Protein AF-A0A512E1J8-F1 (afdb_monomer)

Structure (mmCIF, N/CA/C/O backbone):
data_AF-A0A512E1J8-F1
#
_entry.id   AF-A0A512E1J8-F1
#
loop_
_atom_site.group_PDB
_atom_site.id
_atom_site.type_symbol
_atom_site.label_atom_id
_atom_site.label_alt_id
_atom_site.label_comp_id
_atom_site.label_asym_id
_atom_site.label_entity_id
_atom_site.label_seq_id
_atom_site.pdbx_PDB_ins_code
_atom_site.Cartn_x
_atom_site.Cartn_y
_atom_site.Cartn_z
_atom_site.occupancy
_atom_site.B_iso_or_equiv
_atom_site.auth_seq_id
_atom_site.auth_comp_id
_atom_site.auth_asym_id
_atom_site.auth_atom_id
_atom_site.pdbx_PDB_model_num
ATOM 1 N N . MET A 1 1 ? -4.805 -17.426 -26.428 1.00 60.03 1 MET A N 1
ATOM 2 C CA . MET A 1 1 ? -5.568 -16.823 -25.310 1.00 60.03 1 MET A CA 1
ATOM 3 C C . MET A 1 1 ? -4.693 -15.749 -24.678 1.00 60.03 1 MET A C 1
ATOM 5 O O . MET A 1 1 ? -3.500 -16.007 -24.554 1.00 60.03 1 MET A O 1
ATOM 9 N N . PRO A 1 2 ? -5.210 -14.554 -24.347 1.00 73.56 2 PRO A N 1
ATOM 10 C CA . PRO A 1 2 ? -4.408 -13.542 -23.662 1.00 73.56 2 PRO A CA 1
ATOM 11 C C . PRO A 1 2 ? -3.915 -14.089 -22.307 1.00 73.56 2 PRO A C 1
ATOM 13 O O . PRO A 1 2 ? -4.641 -14.869 -21.685 1.00 73.56 2 PRO A O 1
ATOM 16 N N . PRO A 1 3 ? -2.711 -13.722 -21.829 1.00 72.38 3 PRO A N 1
ATOM 17 C CA . PRO A 1 3 ? -2.226 -14.218 -20.546 1.00 72.38 3 PRO A CA 1
ATOM 18 C C . PRO A 1 3 ? -3.117 -13.704 -19.408 1.00 72.38 3 PRO A C 1
ATOM 20 O O . PRO A 1 3 ? -3.255 -12.494 -19.209 1.00 72.38 3 PRO A O 1
ATOM 23 N N . ILE A 1 4 ? -3.720 -14.630 -18.661 1.00 84.19 4 ILE A N 1
ATOM 24 C CA . ILE A 1 4 ? -4.662 -14.345 -17.564 1.00 84.19 4 ILE A CA 1
ATOM 25 C C . ILE A 1 4 ? -3.977 -13.783 -16.307 1.00 84.19 4 ILE A C 1
ATOM 27 O O . ILE A 1 4 ? -4.622 -13.160 -15.469 1.00 84.19 4 ILE A O 1
ATOM 31 N N . ASN A 1 5 ? -2.660 -13.959 -16.175 1.00 87.56 5 ASN A N 1
ATOM 32 C CA . ASN A 1 5 ? -1.882 -13.564 -14.999 1.00 87.56 5 ASN A CA 1
ATOM 33 C C . ASN A 1 5 ? -1.295 -12.138 -15.089 1.00 87.56 5 ASN A C 1
ATOM 35 O O . ASN A 1 5 ? -0.825 -11.605 -14.085 1.00 87.56 5 ASN A O 1
ATOM 39 N N . ASN A 1 6 ? -1.372 -11.483 -16.253 1.00 88.06 6 ASN A N 1
ATOM 40 C CA . ASN A 1 6 ? -0.770 -10.167 -16.513 1.00 88.06 6 ASN A CA 1
ATOM 41 C C . ASN A 1 6 ? -1.194 -9.066 -15.525 1.00 88.06 6 ASN A C 1
ATOM 43 O O . ASN A 1 6 ? -0.459 -8.097 -15.310 1.00 88.06 6 ASN A O 1
ATOM 47 N N . ALA A 1 7 ? -2.413 -9.154 -14.986 1.00 86.19 7 ALA A N 1
ATOM 48 C CA . ALA A 1 7 ? -2.913 -8.216 -13.985 1.00 86.19 7 ALA A CA 1
ATOM 49 C C . ALA A 1 7 ? -2.247 -8.453 -12.619 1.00 86.19 7 ALA A C 1
ATOM 51 O O . ALA A 1 7 ? -1.741 -7.508 -12.012 1.00 86.19 7 ALA A O 1
ATOM 52 N N . ALA A 1 8 ? -2.174 -9.715 -12.184 1.00 85.31 8 ALA A N 1
ATOM 53 C CA . ALA A 1 8 ? -1.518 -10.109 -10.941 1.00 85.31 8 ALA A CA 1
ATOM 54 C C . ALA A 1 8 ? -0.013 -9.794 -10.974 1.00 85.31 8 ALA A C 1
ATOM 56 O O . ALA A 1 8 ? 0.518 -9.180 -10.048 1.00 85.31 8 ALA A O 1
ATOM 57 N N . GLU A 1 9 ? 0.664 -10.104 -12.082 1.00 90.69 9 GLU A N 1
ATOM 58 C CA . GLU A 1 9 ? 2.077 -9.759 -12.267 1.00 90.69 9 GLU A CA 1
ATOM 59 C C . GLU A 1 9 ? 2.311 -8.246 -12.183 1.00 90.69 9 GLU A C 1
ATOM 61 O O . GLU A 1 9 ? 3.239 -7.794 -11.510 1.00 90.69 9 GLU A O 1
ATOM 66 N N . ARG A 1 10 ? 1.449 -7.436 -12.819 1.00 90.81 10 ARG A N 1
ATOM 67 C CA . ARG A 1 10 ? 1.522 -5.968 -12.729 1.00 90.81 10 ARG A CA 1
ATOM 68 C C . ARG A 1 10 ? 1.327 -5.458 -11.306 1.00 90.81 10 ARG A C 1
ATOM 70 O O . ARG A 1 10 ? 2.042 -4.535 -10.915 1.00 90.81 10 ARG A O 1
ATOM 77 N N . ALA A 1 11 ? 0.414 -6.049 -1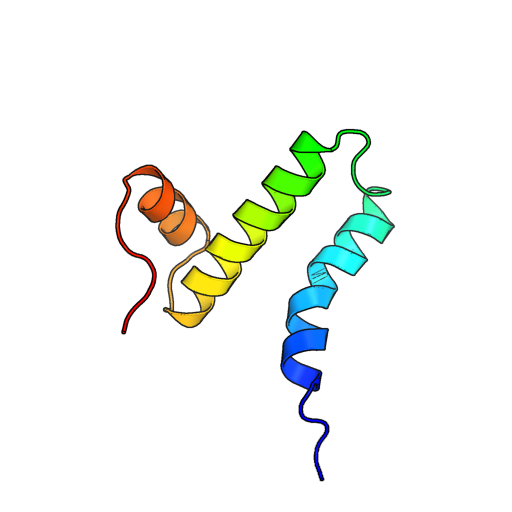0.540 1.00 89.62 11 ALA A N 1
ATOM 78 C CA . ALA A 1 11 ? 0.160 -5.655 -9.156 1.00 89.62 11 ALA A CA 1
ATOM 79 C C . ALA A 1 11 ? 1.387 -5.868 -8.245 1.00 89.62 11 ALA A C 1
ATOM 81 O O . ALA A 1 11 ? 1.619 -5.067 -7.334 1.00 89.62 11 ALA A O 1
ATOM 82 N N . LEU A 1 12 ? 2.209 -6.887 -8.529 1.00 90.75 12 LEU A N 1
ATOM 83 C CA . LEU A 1 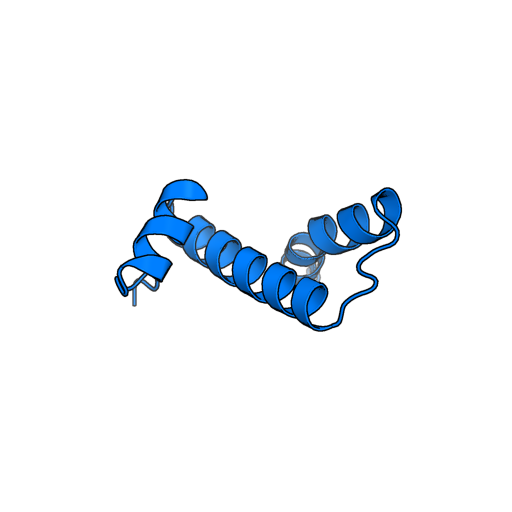12 ? 3.426 -7.211 -7.771 1.00 90.75 12 LEU A CA 1
ATOM 84 C C . LEU A 1 12 ? 4.647 -6.349 -8.137 1.00 90.75 12 LEU A C 1
ATOM 86 O O . LEU A 1 12 ? 5.550 -6.192 -7.310 1.00 90.75 12 LEU A O 1
ATOM 90 N N . ARG A 1 13 ? 4.695 -5.7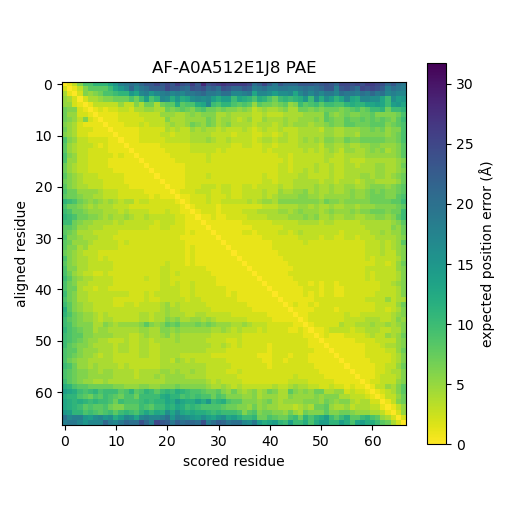56 -9.343 1.00 93.44 13 ARG A N 1
ATOM 91 C CA . ARG A 1 13 ? 5.859 -4.978 -9.830 1.00 93.44 13 ARG A CA 1
ATOM 92 C C . ARG A 1 13 ? 6.384 -3.940 -8.835 1.00 93.44 13 ARG A C 1
ATOM 94 O O . ARG A 1 13 ? 7.601 -3.885 -8.656 1.00 93.44 13 ARG A O 1
ATOM 101 N N . PRO A 1 14 ? 5.546 -3.140 -8.152 1.00 93.81 14 PRO A N 1
ATOM 102 C CA . PRO A 1 14 ? 6.067 -2.133 -7.236 1.00 93.81 14 PRO A CA 1
ATOM 103 C C . PRO A 1 14 ? 6.814 -2.737 -6.041 1.00 93.81 14 PRO A C 1
ATOM 105 O O . PRO A 1 14 ? 7.780 -2.139 -5.583 1.00 93.81 14 PRO A O 1
ATOM 108 N N . SER A 1 15 ? 6.430 -3.927 -5.568 1.00 94.25 15 SER A N 1
ATOM 109 C CA . SER A 1 15 ? 7.145 -4.627 -4.490 1.00 94.25 15 SER A CA 1
ATOM 110 C C . SER A 1 15 ? 8.492 -5.184 -4.962 1.00 94.25 15 SER A C 1
ATOM 112 O O . SER A 1 15 ? 9.466 -5.168 -4.209 1.00 94.25 15 SER A O 1
ATOM 114 N N . VAL A 1 16 ? 8.588 -5.617 -6.225 1.00 95.31 16 VAL A N 1
ATOM 115 C CA . VAL A 1 16 ? 9.862 -6.038 -6.837 1.00 95.31 16 VAL A CA 1
ATOM 116 C C . VAL A 1 16 ? 10.808 -4.847 -7.001 1.00 95.31 16 VAL A C 1
ATOM 118 O O . VAL A 1 16 ? 11.978 -4.941 -6.629 1.00 95.31 16 VAL A O 1
ATOM 121 N N . ILE A 1 17 ? 10.300 -3.715 -7.504 1.00 96.12 17 ILE A N 1
ATOM 122 C CA . ILE A 1 17 ? 11.071 -2.469 -7.638 1.00 96.12 17 ILE A CA 1
ATOM 123 C C . ILE A 1 17 ? 11.532 -1.984 -6.263 1.00 96.12 17 ILE A C 1
ATOM 125 O O . ILE A 1 17 ? 12.710 -1.681 -6.097 1.00 96.12 17 ILE A O 1
ATOM 129 N N . PHE A 1 18 ? 10.635 -1.975 -5.271 1.00 95.44 18 PHE A N 1
ATOM 130 C CA . PHE A 1 18 ? 10.968 -1.621 -3.894 1.00 95.44 18 PHE A CA 1
ATOM 131 C C . PHE A 1 18 ? 12.146 -2.455 -3.389 1.00 95.44 18 PHE A C 1
ATOM 133 O O . PHE A 1 18 ? 13.174 -1.888 -3.041 1.00 95.44 18 PHE A O 1
ATOM 140 N N . ARG A 1 19 ? 12.053 -3.791 -3.450 1.00 95.94 19 ARG A N 1
ATOM 141 C CA . ARG A 1 19 ? 13.126 -4.678 -2.978 1.00 95.94 19 ARG A CA 1
ATOM 142 C C . ARG A 1 19 ? 14.441 -4.462 -3.728 1.00 95.94 19 ARG A C 1
ATOM 144 O O . ARG A 1 19 ? 15.498 -4.570 -3.119 1.00 95.94 19 ARG A O 1
ATOM 151 N N . LYS A 1 20 ? 14.386 -4.145 -5.025 1.00 96.62 20 LYS A N 1
ATOM 152 C CA . LYS A 1 20 ? 15.580 -3.844 -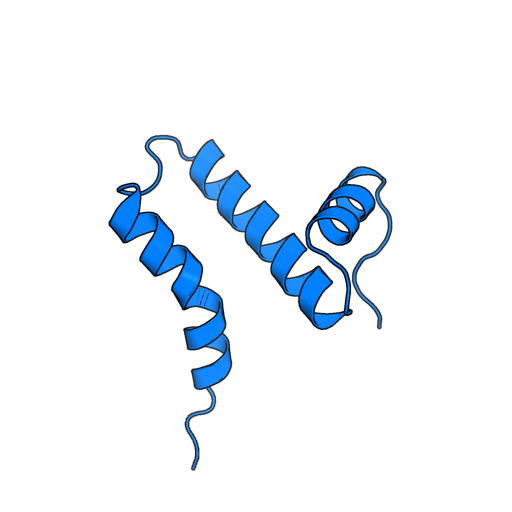5.826 1.00 96.62 20 LYS A CA 1
ATOM 153 C C . LYS A 1 20 ? 16.283 -2.567 -5.357 1.00 96.62 20 LYS A C 1
ATOM 155 O O . LYS A 1 20 ? 17.504 -2.547 -5.303 1.00 96.62 20 LYS A O 1
ATOM 160 N N . VAL A 1 21 ? 15.524 -1.519 -5.041 1.00 97.69 21 VAL A N 1
ATOM 161 C CA . VAL A 1 21 ? 16.076 -0.210 -4.651 1.00 97.69 21 VAL A CA 1
ATOM 162 C C . VAL A 1 21 ? 16.489 -0.182 -3.180 1.00 97.69 21 VAL A C 1
ATOM 164 O O . VAL A 1 21 ? 17.514 0.398 -2.844 1.00 97.69 21 VAL A O 1
ATOM 167 N N . THR A 1 22 ? 15.715 -0.813 -2.297 1.00 95.12 22 THR A N 1
ATOM 168 C CA . THR A 1 22 ? 15.930 -0.749 -0.842 1.00 95.12 22 THR A CA 1
ATOM 169 C C . THR A 1 22 ? 16.704 -1.937 -0.281 1.00 95.12 22 THR A C 1
ATOM 171 O O . THR A 1 22 ? 17.010 -1.957 0.906 1.00 95.12 22 THR A O 1
ATOM 174 N N . ASN A 1 23 ? 17.001 -2.943 -1.112 1.00 95.50 23 ASN A N 1
ATOM 175 C CA . ASN A 1 23 ? 17.485 -4.260 -0.692 1.00 95.50 23 ASN A CA 1
ATOM 176 C C . ASN A 1 23 ? 16.510 -5.013 0.245 1.00 95.50 23 ASN A C 1
ATOM 178 O O . ASN A 1 23 ? 16.893 -5.959 0.933 1.00 95.50 23 ASN A O 1
ATOM 182 N N . GLY A 1 24 ? 15.233 -4.610 0.260 1.00 93.69 24 GLY A N 1
ATOM 183 C CA . GLY A 1 24 ? 14.198 -5.213 1.096 1.00 93.69 24 GLY A CA 1
ATOM 184 C C . GLY A 1 24 ? 14.317 -4.851 2.579 1.00 93.69 24 GLY A C 1
ATOM 185 O O . GLY A 1 24 ? 14.887 -3.829 2.949 1.00 93.69 24 GLY A O 1
ATOM 186 N N . PHE A 1 25 ? 13.730 -5.688 3.436 1.00 95.12 25 PHE A N 1
ATOM 187 C CA . PHE A 1 25 ? 13.707 -5.478 4.884 1.00 95.12 25 PHE A CA 1
ATOM 188 C C . PHE A 1 25 ? 14.684 -6.413 5.595 1.00 95.12 25 PHE A C 1
ATOM 190 O O . PHE A 1 25 ? 14.852 -7.568 5.212 1.00 95.12 25 PHE A O 1
ATOM 197 N N . ARG A 1 26 ? 15.295 -5.918 6.677 1.00 95.38 26 ARG A N 1
ATOM 198 C CA . ARG A 1 26 ? 16.071 -6.736 7.628 1.00 95.38 26 ARG A CA 1
ATOM 199 C C . ARG A 1 26 ? 15.223 -7.287 8.778 1.00 95.38 26 ARG A C 1
ATOM 201 O O . ARG A 1 26 ? 15.680 -8.157 9.504 1.00 95.38 26 ARG A O 1
ATOM 208 N N . SER A 1 27 ? 14.002 -6.778 8.932 1.00 96.50 27 SER A N 1
ATOM 209 C CA . SER A 1 27 ? 13.039 -7.189 9.952 1.00 96.50 27 SER A CA 1
ATOM 210 C C . SER A 1 27 ? 11.856 -7.893 9.297 1.00 96.50 27 SER A C 1
ATOM 212 O O . SER A 1 27 ? 11.277 -7.362 8.347 1.00 96.50 27 SER A O 1
ATOM 214 N N . ILE A 1 28 ? 11.481 -9.054 9.839 1.00 96.88 28 ILE A N 1
ATOM 215 C CA . ILE A 1 28 ? 10.279 -9.801 9.436 1.00 96.88 28 ILE A CA 1
ATOM 216 C C . ILE A 1 28 ? 9.037 -8.935 9.638 1.00 96.88 28 ILE A C 1
ATOM 218 O O . ILE A 1 28 ? 8.262 -8.746 8.709 1.00 96.88 28 ILE A O 1
ATOM 222 N N . TRP A 1 29 ? 8.936 -8.279 10.796 1.00 97.44 29 TRP A N 1
ATOM 223 C CA . TRP A 1 29 ? 7.831 -7.371 11.093 1.00 97.44 29 TRP A CA 1
ATOM 224 C C . TRP A 1 29 ? 7.707 -6.239 10.061 1.00 97.44 29 TRP A C 1
ATOM 226 O O . TRP A 1 29 ? 6.607 -5.893 9.639 1.00 97.44 29 TRP A O 1
ATOM 236 N N . GLY A 1 30 ? 8.835 -5.686 9.598 1.00 95.69 30 GLY A N 1
ATOM 237 C CA . GLY A 1 30 ? 8.832 -4.658 8.552 1.00 95.69 30 GLY A CA 1
ATOM 238 C C . GLY A 1 30 ? 8.353 -5.184 7.194 1.00 95.69 30 GLY A C 1
ATOM 239 O O . GLY A 1 30 ? 7.643 -4.478 6.474 1.00 95.69 30 GLY A O 1
ATOM 240 N N . ALA A 1 31 ? 8.701 -6.429 6.857 1.00 95.38 31 ALA A N 1
ATOM 241 C CA . ALA A 1 31 ? 8.220 -7.092 5.649 1.00 95.38 31 ALA A CA 1
ATOM 242 C C . ALA A 1 31 ? 6.706 -7.348 5.705 1.00 95.38 31 ALA A C 1
ATOM 244 O O . ALA A 1 31 ? 6.002 -7.040 4.738 1.00 95.38 31 ALA A O 1
ATOM 245 N N . ASP A 1 32 ? 6.208 -7.822 6.846 1.00 96.81 32 ASP A N 1
ATOM 246 C CA . ASP A 1 32 ? 4.784 -8.087 7.059 1.00 96.81 32 ASP A CA 1
ATOM 247 C C . ASP A 1 32 ? 3.967 -6.794 7.018 1.00 96.81 32 ASP A C 1
ATOM 249 O O . ASP A 1 32 ? 2.964 -6.706 6.304 1.00 96.81 32 ASP A O 1
ATOM 253 N N . LEU A 1 33 ? 4.437 -5.744 7.696 1.00 95.50 33 LEU A N 1
ATOM 254 C CA . LEU A 1 33 ? 3.795 -4.433 7.660 1.00 95.50 33 LEU A CA 1
ATOM 255 C C . LEU A 1 33 ? 3.719 -3.885 6.229 1.00 95.50 33 LEU A C 1
ATOM 257 O O . LEU A 1 33 ? 2.681 -3.363 5.815 1.00 95.50 33 LEU A O 1
ATOM 261 N N . HIS A 1 34 ? 4.793 -4.020 5.449 1.00 94.75 34 HIS A N 1
ATOM 262 C CA . HIS A 1 34 ? 4.782 -3.601 4.051 1.00 94.75 34 HIS A CA 1
ATOM 263 C C . HIS A 1 34 ? 3.747 -4.375 3.234 1.00 94.75 34 HIS A C 1
ATOM 265 O O . HIS A 1 34 ? 3.001 -3.762 2.467 1.00 94.75 34 HIS A O 1
ATOM 271 N N . ALA A 1 35 ? 3.670 -5.698 3.400 1.00 94.69 35 ALA A N 1
ATOM 272 C CA . ALA A 1 35 ? 2.678 -6.523 2.719 1.00 94.69 35 ALA A CA 1
ATOM 273 C C . ALA A 1 35 ? 1.240 -6.109 3.085 1.00 94.69 35 ALA A C 1
ATOM 275 O O . ALA A 1 35 ? 0.409 -5.932 2.189 1.00 94.69 35 ALA A O 1
ATOM 276 N N . LEU A 1 36 ? 0.970 -5.860 4.371 1.00 94.56 36 LEU A N 1
ATOM 277 C CA . LEU A 1 36 ? -0.329 -5.389 4.863 1.00 94.56 36 LEU A CA 1
ATOM 278 C C . LEU A 1 36 ? -0.713 -4.032 4.262 1.00 94.56 36 LEU A C 1
ATOM 280 O O . LEU A 1 36 ? -1.783 -3.901 3.666 1.00 94.56 36 LEU A O 1
ATOM 284 N N . ILE A 1 37 ? 0.177 -3.037 4.338 1.00 94.25 37 ILE A N 1
ATOM 285 C CA . ILE A 1 37 ? -0.076 -1.698 3.782 1.00 94.25 37 ILE A CA 1
ATOM 286 C C . ILE A 1 37 ? -0.317 -1.779 2.269 1.00 94.25 37 ILE A C 1
ATOM 288 O O . ILE A 1 37 ? -1.244 -1.155 1.748 1.00 94.25 37 ILE A O 1
ATOM 292 N N . ARG A 1 38 ? 0.486 -2.568 1.543 1.00 94.06 38 ARG A N 1
ATOM 293 C CA . ARG A 1 38 ? 0.305 -2.777 0.098 1.00 94.06 38 ARG A 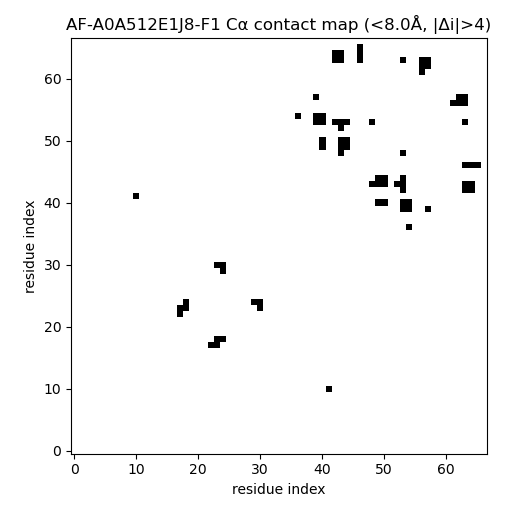CA 1
ATOM 294 C C . ARG A 1 38 ? -1.047 -3.408 -0.220 1.00 94.06 38 ARG A C 1
ATOM 296 O O . ARG A 1 38 ? -1.685 -2.966 -1.173 1.00 94.06 38 ARG A O 1
ATOM 303 N N . SER A 1 39 ? -1.488 -4.382 0.572 1.00 92.81 39 SER A N 1
ATOM 304 C CA . SER A 1 39 ? -2.800 -5.017 0.423 1.00 92.81 39 SER A CA 1
ATOM 305 C C . SER A 1 39 ? -3.945 -4.010 0.599 1.00 92.81 39 SER A C 1
ATOM 307 O O . SER A 1 39 ? -4.803 -3.887 -0.281 1.00 92.81 39 SER A O 1
ATOM 309 N N . VAL A 1 40 ? -3.903 -3.205 1.668 1.00 94.19 40 VAL A N 1
ATOM 310 C CA . VAL A 1 40 ? -4.907 -2.163 1.952 1.00 94.19 40 VAL A CA 1
ATOM 311 C C . VAL A 1 40 ? -4.964 -1.125 0.832 1.00 94.19 40 VAL A C 1
ATOM 313 O O . VAL A 1 40 ? -6.044 -0.799 0.342 1.00 94.19 40 VAL A O 1
ATOM 316 N N . ILE A 1 41 ? -3.811 -0.632 0.372 1.00 93.69 41 ILE A N 1
ATOM 317 C CA . ILE A 1 41 ? -3.754 0.376 -0.696 1.00 93.69 41 ILE A CA 1
ATOM 318 C C . ILE A 1 41 ? -4.244 -0.198 -2.030 1.00 93.69 41 ILE A C 1
ATOM 320 O O . ILE A 1 41 ? -4.967 0.488 -2.753 1.00 93.69 41 ILE A O 1
ATOM 324 N N . CYS A 1 42 ? -3.857 -1.428 -2.383 1.00 92.00 42 CYS A N 1
ATOM 325 C CA . CYS A 1 42 ? -4.328 -2.075 -3.610 1.00 92.00 42 CYS A CA 1
ATOM 326 C C . CYS A 1 42 ? -5.848 -2.264 -3.586 1.00 92.00 42 CYS A C 1
ATOM 328 O O . CYS A 1 42 ? -6.510 -1.942 -4.568 1.00 92.00 42 CYS A O 1
ATOM 330 N N . THR A 1 43 ? -6.393 -2.702 -2.453 1.00 91.94 43 THR A N 1
ATOM 331 C CA . THR A 1 43 ? -7.840 -2.854 -2.256 1.00 91.94 43 THR A CA 1
ATOM 332 C C . THR A 1 43 ? -8.554 -1.509 -2.351 1.00 91.94 43 THR A C 1
ATOM 334 O O . THR A 1 43 ? -9.493 -1.358 -3.125 1.00 91.94 43 THR A O 1
ATOM 337 N N . GLY A 1 44 ? -8.059 -0.489 -1.645 1.00 93.44 44 GLY A N 1
ATOM 338 C CA . GLY A 1 44 ? -8.615 0.860 -1.717 1.00 93.44 44 GLY A CA 1
ATOM 339 C C . GLY A 1 44 ? -8.592 1.432 -3.133 1.00 93.44 44 GLY A C 1
ATOM 340 O O . GLY A 1 44 ? -9.565 2.045 -3.554 1.00 93.44 44 GLY A O 1
ATOM 341 N N . ARG A 1 45 ? -7.531 1.166 -3.904 1.00 91.81 45 ARG A N 1
ATOM 342 C CA . ARG A 1 45 ? -7.432 1.587 -5.308 1.00 91.81 45 ARG A CA 1
ATOM 343 C C . ARG A 1 45 ? -8.498 0.940 -6.193 1.00 91.81 45 ARG A C 1
ATOM 345 O O . ARG A 1 45 ? -9.005 1.621 -7.078 1.00 91.81 45 ARG A O 1
ATOM 352 N N . LEU A 1 46 ? -8.817 -0.338 -5.981 1.00 90.31 46 LEU A N 1
ATOM 353 C CA . LEU A 1 46 ? -9.893 -1.015 -6.720 1.00 90.31 46 LEU A CA 1
ATOM 354 C C . LEU A 1 46 ? -11.262 -0.381 -6.434 1.00 90.31 46 LEU A C 1
ATOM 356 O O . LEU A 1 46 ? -12.096 -0.320 -7.329 1.00 90.31 46 LEU A O 1
ATOM 360 N N . ASN A 1 47 ? -11.436 0.172 -5.232 1.00 90.94 47 ASN A N 1
ATOM 361 C CA . ASN A 1 47 ? -12.654 0.857 -4.792 1.00 90.94 47 ASN A CA 1
ATOM 362 C C . ASN A 1 47 ? -12.562 2.391 -4.922 1.00 90.94 47 ASN A C 1
ATOM 364 O O . ASN A 1 47 ? -13.269 3.126 -4.236 1.00 90.94 47 ASN A O 1
ATOM 368 N N . SER A 1 48 ? -11.682 2.889 -5.802 1.00 92.62 48 SER A N 1
ATOM 369 C CA . SER A 1 48 ? -11.511 4.318 -6.123 1.00 92.62 48 SER A CA 1
ATOM 370 C C . SER A 1 48 ? -11.136 5.226 -4.942 1.00 92.62 48 SER A C 1
ATOM 372 O O . SER A 1 48 ? -11.346 6.439 -4.988 1.00 92.62 48 SER A O 1
ATOM 374 N N . PHE A 1 49 ? -10.533 4.675 -3.889 1.00 92.69 49 PHE A N 1
ATOM 375 C CA . PHE A 1 49 ? -10.008 5.449 -2.767 1.00 92.69 49 PHE A CA 1
ATOM 376 C C . PHE A 1 49 ? -8.551 5.851 -2.975 1.00 92.69 49 PHE A C 1
ATOM 378 O O . PHE A 1 49 ? -7.736 5.116 -3.542 1.00 92.69 49 PHE A O 1
ATOM 385 N N . SER A 1 50 ? -8.195 7.024 -2.447 1.00 94.69 50 SER A N 1
ATOM 386 C CA . SER A 1 50 ? -6.790 7.413 -2.343 1.00 94.69 50 SER A CA 1
ATOM 387 C C . SER A 1 50 ? -6.062 6.536 -1.318 1.00 94.69 50 SER A C 1
ATOM 389 O O . SER A 1 50 ? -6.676 5.969 -0.412 1.00 94.69 50 SER A O 1
ATOM 391 N N . ALA A 1 51 ? -4.733 6.444 -1.422 1.00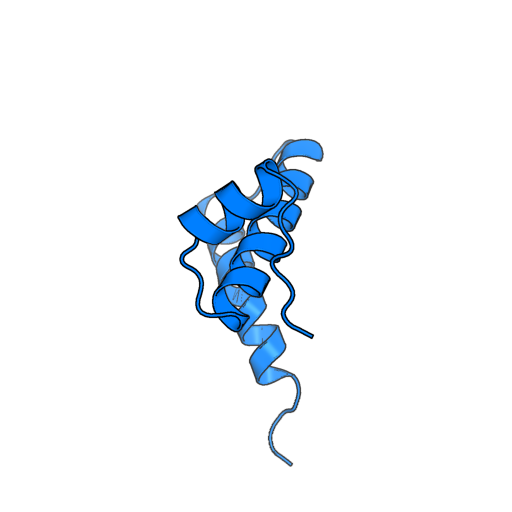 93.44 51 ALA A N 1
ATOM 392 C CA . ALA A 1 51 ? -3.935 5.667 -0.469 1.00 93.44 51 ALA A CA 1
ATOM 393 C C . ALA A 1 51 ? -4.138 6.148 0.979 1.00 93.44 51 ALA A C 1
ATOM 395 O O . ALA A 1 51 ? -4.285 5.329 1.881 1.00 93.44 51 ALA A O 1
ATOM 396 N N . HIS A 1 52 ? -4.215 7.467 1.183 1.00 94.62 52 HIS A N 1
ATOM 397 C CA . HIS A 1 52 ? -4.503 8.055 2.489 1.00 94.62 52 HIS A CA 1
ATOM 398 C C . HIS A 1 52 ? -5.873 7.608 3.009 1.00 94.62 52 HIS A C 1
ATOM 400 O O . HIS A 1 52 ? -5.963 7.074 4.107 1.00 94.62 52 HIS A O 1
ATOM 406 N N . GLN A 1 53 ? -6.928 7.743 2.198 1.00 94.69 53 GLN A N 1
ATOM 407 C CA . GLN A 1 53 ? -8.276 7.323 2.587 1.00 94.69 53 GLN A CA 1
ATOM 408 C C . GLN A 1 53 ? -8.346 5.831 2.923 1.00 94.69 53 GLN A C 1
ATOM 410 O O . GLN A 1 53 ? -8.984 5.465 3.905 1.00 94.69 53 GLN A O 1
ATOM 415 N N . ALA A 1 54 ? -7.684 4.975 2.141 1.00 94.38 54 ALA A N 1
ATOM 416 C CA . ALA A 1 54 ? -7.643 3.539 2.396 1.00 94.38 54 ALA A CA 1
ATOM 417 C C . ALA A 1 54 ? -6.995 3.222 3.755 1.00 94.38 54 ALA A C 1
ATOM 419 O O . ALA A 1 54 ? -7.557 2.472 4.549 1.00 94.38 54 ALA A O 1
ATOM 420 N N . ILE A 1 55 ? -5.850 3.844 4.055 1.00 93.88 55 ILE A N 1
ATOM 421 C CA . ILE A 1 55 ? -5.150 3.654 5.333 1.00 93.88 55 ILE A CA 1
ATOM 422 C C . ILE A 1 55 ? -5.994 4.189 6.493 1.00 93.88 55 ILE A C 1
ATOM 424 O O . ILE A 1 55 ? -6.232 3.465 7.456 1.00 93.88 55 ILE A O 1
ATOM 428 N N . THR A 1 56 ? -6.496 5.423 6.395 1.00 95.38 56 THR A N 1
ATOM 429 C CA . THR A 1 56 ? -7.320 6.037 7.446 1.00 95.38 56 THR A CA 1
ATOM 430 C C . THR A 1 56 ? -8.563 5.200 7.744 1.00 95.38 56 THR A C 1
ATOM 432 O O . THR A 1 56 ? -8.851 4.933 8.908 1.00 95.38 56 THR A O 1
ATOM 435 N N . ARG A 1 57 ? -9.271 4.719 6.714 1.00 93.75 57 ARG A N 1
ATOM 436 C CA . ARG A 1 57 ? -10.440 3.847 6.898 1.00 93.75 57 ARG A CA 1
ATOM 437 C C . ARG A 1 57 ? -10.079 2.526 7.565 1.00 93.75 57 ARG A C 1
ATOM 439 O O . ARG A 1 57 ? -10.784 2.119 8.482 1.00 93.75 57 ARG A O 1
ATOM 446 N N . SER A 1 58 ? -8.960 1.913 7.173 1.00 93.00 58 SER A N 1
ATOM 447 C CA . SER A 1 58 ? -8.477 0.675 7.795 1.00 93.00 58 SER A CA 1
ATOM 448 C C . SER A 1 58 ? -8.194 0.854 9.284 1.00 93.00 58 SER A C 1
ATOM 450 O O . SER A 1 58 ? -8.505 -0.035 10.069 1.00 93.00 58 SER A O 1
ATOM 452 N N . LEU A 1 59 ? -7.606 1.987 9.674 1.00 93.50 59 LEU A N 1
ATOM 453 C CA . LEU A 1 59 ? -7.252 2.269 11.067 1.00 93.50 59 LEU A CA 1
ATOM 454 C C . LEU A 1 59 ? -8.477 2.568 11.939 1.00 93.50 59 LEU A C 1
ATOM 456 O O . LEU A 1 59 ? -8.487 2.218 13.112 1.00 93.50 59 LEU A O 1
ATOM 460 N N . ILE A 1 60 ? -9.515 3.181 11.365 1.00 94.44 60 ILE A N 1
ATOM 461 C CA . ILE A 1 60 ? -10.784 3.469 12.057 1.00 94.44 60 ILE A CA 1
ATOM 462 C C . ILE A 1 60 ? -11.699 2.222 12.087 1.00 94.44 60 ILE A C 1
ATOM 464 O O . ILE A 1 60 ? -12.748 2.232 12.725 1.00 94.44 60 ILE A O 1
ATOM 468 N N . GLY A 1 61 ? -11.319 1.129 11.414 1.00 88.81 61 GLY A N 1
ATOM 469 C CA . GLY A 1 61 ? -12.132 -0.088 11.310 1.00 88.81 61 GLY A CA 1
ATOM 470 C C . GLY A 1 61 ? -13.297 0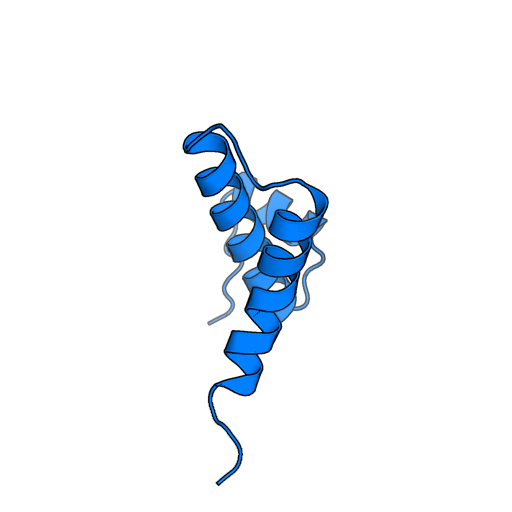.030 10.320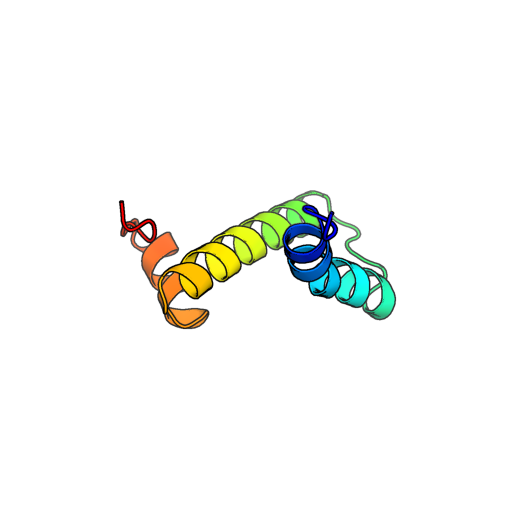 1.00 88.81 61 GLY A C 1
ATOM 471 O O . GLY A 1 61 ? -14.237 -0.759 10.373 1.00 88.81 61 GLY A O 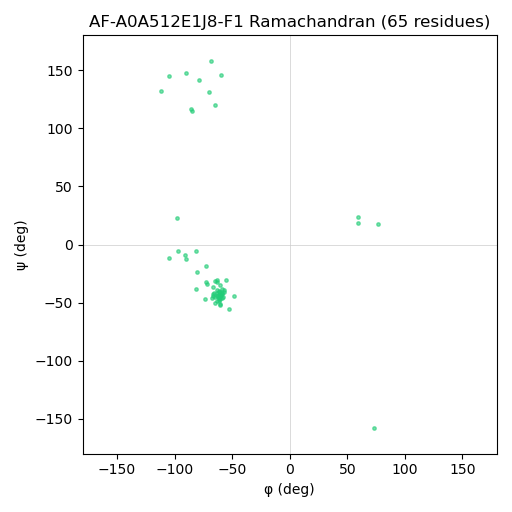1
ATOM 472 N N . GLN A 1 62 ? -13.259 1.010 9.412 1.00 87.19 62 GLN A N 1
ATOM 473 C CA . GLN A 1 62 ? -14.251 1.151 8.347 1.00 87.19 62 GLN A CA 1
ATOM 474 C C . GLN A 1 62 ? -13.967 0.175 7.204 1.00 87.19 62 GLN A C 1
ATOM 476 O O . GLN A 1 62 ? -12.816 -0.038 6.818 1.00 87.19 62 GLN A O 1
ATOM 481 N N . ASN A 1 63 ? -15.030 -0.388 6.626 1.00 82.25 63 ASN A N 1
ATOM 482 C CA . ASN A 1 63 ? -14.901 -1.342 5.535 1.00 82.25 63 ASN A CA 1
ATOM 483 C C . ASN A 1 63 ? -14.427 -0.645 4.246 1.00 82.25 63 ASN A C 1
ATOM 485 O O . ASN A 1 63 ? -14.952 0.396 3.850 1.00 82.25 63 ASN A O 1
ATOM 489 N N . ILE A 1 64 ? -13.410 -1.223 3.610 1.00 83.06 64 ILE A N 1
ATOM 490 C CA . ILE A 1 64 ? -12.819 -0.738 2.356 1.00 83.06 64 ILE A CA 1
ATOM 491 C C . ILE A 1 64 ? -13.253 -1.629 1.184 1.00 83.06 64 ILE A C 1
ATOM 493 O O . ILE A 1 64 ? -13.041 -1.258 0.038 1.00 83.06 64 ILE A O 1
ATOM 497 N N . LEU A 1 65 ? -13.854 -2.789 1.456 1.00 79.50 65 LEU A N 1
ATOM 498 C CA . LEU A 1 65 ? -14.434 -3.712 0.489 1.00 79.50 65 LEU A CA 1
ATOM 499 C C . LEU A 1 65 ? -15.863 -3.251 0.181 1.00 79.50 65 LEU A C 1
ATOM 501 O O . LEU A 1 65 ? -16.729 -3.264 1.055 1.00 79.50 65 LEU A O 1
ATOM 505 N N . SER A 1 66 ? -16.114 -2.833 -1.056 1.00 64.69 66 SER A N 1
ATOM 506 C CA . SER A 1 66 ? -17.478 -2.758 -1.580 1.00 64.69 66 SER A CA 1
ATOM 507 C C . SER A 1 66 ? -17.842 -4.131 -2.140 1.00 64.69 66 SER A C 1
ATOM 509 O O . SER A 1 66 ? -17.172 -4.598 -3.064 1.00 64.69 66 SER A O 1
ATOM 511 N N . PHE A 1 67 ? -18.849 -4.773 -1.551 1.00 55.31 67 PHE A N 1
ATOM 512 C CA . PHE A 1 67 ? -19.490 -5.976 -2.085 1.00 55.31 67 PHE A CA 1
ATOM 513 C C . PHE A 1 67 ? -20.713 -5.587 -2.910 1.00 55.31 67 PHE A C 1
ATOM 515 O O . PHE A 1 67 ? -21.375 -4.597 -2.518 1.00 55.31 67 PHE A O 1
#

Organism: NCBI:txid393310

Secondary structure (DSSP, 8-state):
---TTHHHHHHHHHHHHHHHHH---SSHHHHHHHHHHHHHHHHHHHTT--HHHHHHHHHHT------

Radius of gyration: 13.92 Å; Cα contacts (8 Å, |Δi|>4): 39; chains: 1; bounding box: 37×25×37 Å

Solvent-accessible surface area (backbone atoms only — not comparable to full-atom values): 4024 Å² total; per-residue (Å²): 131,82,75,86,55,59,62,61,54,57,70,47,45,63,61,55,52,45,33,69,75,63,74,54,66,96,42,68,69,58,46,50,51,49,53,51,53,51,49,45,35,54,47,13,47,76,64,75,37,51,60,66,56,25,50,54,32,55,76,72,69,45,85,63,77,85,127

Sequence (67 aa):
MPPINNAAERALRPSVIFRKVTNGFRSIWGADLHALIRSVICTGRLNSFSAHQAITRSLIGQNILSF

Mean predicted aligned error: 4.71 Å

InterPro domains:
  IPR004291 Transposase IS66, central domain [PF03050] (2-32)

Foldseek 3Di:
DPDPCVVVVVLCVVVVVCCVVVVDDPDPVRNVVVVVLSVQCVLLVVVVHHSVRSVVCVVVVHDSDDD

pLDDT: mean 90.63, std 8.34, range [55.31, 97.69]